Protein AF-A0A967VPC4-F1 (afdb_monomer_lite)

Secondary structure (DSSP, 8-state):
-EE--S-SSSSSS-HHHHHHHHHHHHHHHTS-EEETT----STTTTTTHHHHHHHHHHHHHTT--EEE---S-S-----HHHHHS-GGGGTT--

Sequence (94 aa):
YTSHIRDESTYSVGLIAAVDEVIDVGRAAGIPAVLTHVKALGPFVWGYGAAIVKRVERAREEGVQVFADQYPYTASATGLEAALLPRWSQAGGR

Foldseek 3Di:
DEDPFPDLEVPPPGLLVSLVVQLVVQVVVVHAYEDEQRHNPDDRCPPCPVVSVVVQVVSVVVVRRYYYDHDPDPDDDDDPCVVPPDVVVCPPHD

Radius of gyration: 14.41 Å; chains: 1; bounding box: 32×37×30 Å

pLDDT: mean 95.12, std 6.69, range [51.25, 98.75]

Structure (mmCIF, N/CA/C/O backbone):
data_AF-A0A967VPC4-F1
#
_entry.id   AF-A0A967VPC4-F1
#
loop_
_atom_site.group_PDB
_atom_site.id
_atom_site.type_symbol
_atom_site.label_atom_id
_atom_site.label_alt_id
_atom_site.label_comp_id
_atom_site.label_asym_id
_atom_site.label_entity_id
_atom_site.label_seq_id
_atom_site.pdbx_PDB_ins_code
_atom_site.Ca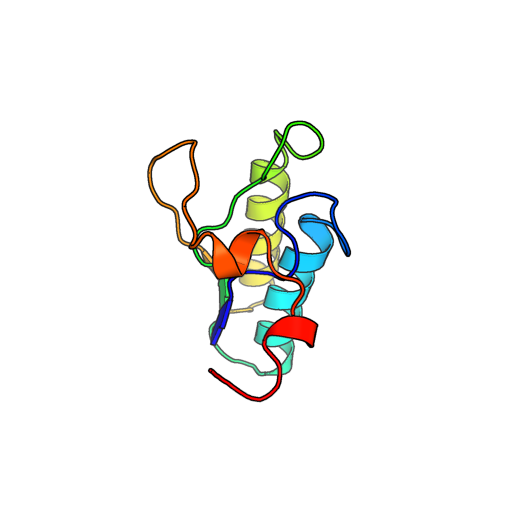rtn_x
_atom_site.Cartn_y
_atom_site.Cartn_z
_atom_site.occupancy
_atom_site.B_iso_or_equiv
_atom_site.auth_seq_id
_atom_site.auth_comp_id
_atom_site.auth_asym_id
_atom_site.auth_atom_id
_atom_site.pdbx_PDB_model_num
ATOM 1 N N . TYR A 1 1 ? -3.006 -4.440 12.185 1.00 96.06 1 TYR A N 1
ATOM 2 C CA . TYR A 1 1 ? -2.616 -5.302 11.053 1.00 96.06 1 TYR A CA 1
ATOM 3 C C . TYR A 1 1 ? -1.818 -4.467 10.070 1.00 96.06 1 TYR A C 1
ATOM 5 O O . TYR A 1 1 ? -2.234 -3.360 9.763 1.00 96.06 1 TYR A O 1
ATOM 13 N N . THR A 1 2 ? -0.664 -4.956 9.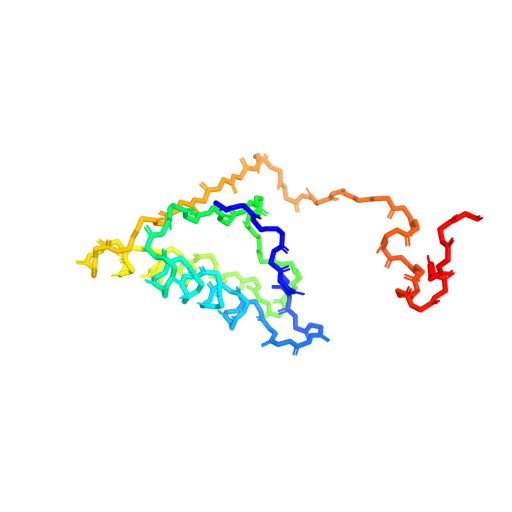629 1.00 97.31 2 THR A N 1
ATOM 14 C CA . THR A 1 2 ? 0.118 -4.323 8.559 1.00 97.31 2 THR A CA 1
ATOM 15 C C . THR A 1 2 ? 0.196 -5.284 7.384 1.00 97.31 2 THR A C 1
ATOM 17 O O . THR A 1 2 ? 0.229 -6.498 7.600 1.00 97.31 2 THR A O 1
ATOM 20 N N . SER A 1 3 ? 0.184 -4.760 6.162 1.00 97.50 3 SER A N 1
ATOM 21 C CA . SER A 1 3 ? 0.164 -5.575 4.953 1.00 97.50 3 SER A CA 1
ATOM 22 C C . SER A 1 3 ? 1.068 -5.009 3.871 1.00 97.50 3 SER A C 1
ATOM 24 O O . SER A 1 3 ? 0.889 -3.864 3.448 1.00 97.50 3 SER A O 1
ATOM 26 N N . HIS A 1 4 ? 1.991 -5.844 3.385 1.00 96.94 4 HIS A N 1
ATOM 27 C CA . HIS A 1 4 ? 2.446 -5.741 2.002 1.00 96.94 4 HIS A CA 1
ATOM 28 C C . HIS A 1 4 ? 1.324 -6.316 1.147 1.00 96.94 4 HIS A C 1
ATOM 30 O O . HIS A 1 4 ? 1.096 -7.526 1.131 1.00 96.94 4 HIS A O 1
ATOM 36 N N . ILE A 1 5 ? 0.581 -5.417 0.510 1.00 97.25 5 ILE A N 1
ATOM 37 C CA . ILE A 1 5 ? -0.644 -5.760 -0.203 1.00 97.25 5 ILE A CA 1
ATOM 38 C C . ILE A 1 5 ? -0.397 -6.740 -1.348 1.00 97.25 5 ILE A C 1
ATOM 40 O O . ILE A 1 5 ? 0.697 -6.828 -1.902 1.00 97.25 5 ILE A O 1
ATOM 44 N N . ARG A 1 6 ? -1.450 -7.478 -1.706 1.00 96.38 6 ARG A N 1
ATOM 45 C CA . ARG A 1 6 ? -1.408 -8.600 -2.654 1.00 96.38 6 ARG A CA 1
ATOM 46 C C . ARG A 1 6 ? -0.789 -8.256 -4.008 1.00 96.38 6 ARG A C 1
ATOM 48 O O . ARG A 1 6 ? -0.146 -9.114 -4.609 1.00 96.38 6 ARG A O 1
ATOM 55 N N . ASP A 1 7 ? -1.017 -7.039 -4.482 1.00 97.00 7 ASP A N 1
ATOM 56 C CA . ASP A 1 7 ? -0.521 -6.548 -5.757 1.00 97.00 7 ASP A CA 1
ATOM 57 C C . ASP A 1 7 ? -0.260 -5.047 -5.666 1.00 97.00 7 ASP A C 1
ATOM 59 O O . ASP A 1 7 ? -1.100 -4.291 -5.187 1.00 97.00 7 ASP A O 1
ATOM 63 N N . GLU A 1 8 ? 0.899 -4.613 -6.146 1.00 97.62 8 GLU A N 1
ATOM 64 C CA . GLU A 1 8 ? 1.265 -3.195 -6.224 1.00 97.62 8 GLU A CA 1
ATOM 65 C C . GLU A 1 8 ? 1.261 -2.689 -7.676 1.00 97.62 8 GLU A C 1
ATOM 67 O O . GLU A 1 8 ? 1.612 -1.543 -7.945 1.00 97.62 8 GLU A O 1
ATOM 72 N N . SER A 1 9 ? 0.864 -3.548 -8.618 1.00 96.94 9 SER A N 1
ATOM 73 C CA . SER A 1 9 ? 0.881 -3.338 -10.062 1.00 96.94 9 SER A CA 1
ATOM 74 C C . SER A 1 9 ? -0.390 -3.918 -10.706 1.00 96.94 9 SER A C 1
ATOM 76 O O . SER A 1 9 ? -1.505 -3.613 -10.284 1.00 96.94 9 SER A O 1
ATOM 78 N N . THR A 1 10 ? -0.220 -4.715 -11.762 1.00 96.94 10 THR A N 1
ATOM 79 C CA . THR A 1 10 ? -1.253 -5.404 -12.548 1.00 96.94 10 THR A CA 1
ATOM 80 C C . THR A 1 10 ? -0.939 -6.900 -12.683 1.00 96.94 10 THR A C 1
ATOM 82 O O . THR A 1 10 ? -1.298 -7.529 -13.673 1.00 96.94 10 THR A O 1
ATOM 85 N N . TYR A 1 11 ? -0.226 -7.483 -11.712 1.00 92.44 11 TYR A N 1
ATOM 86 C CA . TYR A 1 11 ? 0.248 -8.870 -11.788 1.00 92.44 11 TYR A CA 1
ATOM 87 C C . TYR A 1 11 ? -0.836 -9.906 -11.455 1.00 92.44 11 TYR A C 1
ATOM 89 O O . TYR A 1 11 ? -0.750 -11.051 -11.892 1.00 92.44 11 TYR A O 1
ATOM 97 N N . SER A 1 12 ? -1.828 -9.533 -10.644 1.00 94.56 12 SER A N 1
ATOM 98 C CA . SER A 1 12 ? -2.898 -10.409 -10.164 1.00 94.56 12 SER A CA 1
ATOM 99 C C . SER A 1 12 ? -4.232 -9.661 -10.029 1.00 94.56 12 SER A C 1
ATOM 101 O O . SER A 1 12 ? -4.921 -9.459 -11.022 1.00 94.56 12 SER A O 1
ATOM 103 N N . VAL A 1 13 ? -4.615 -9.250 -8.816 1.00 97.19 13 VAL A N 1
ATOM 104 C CA . VAL A 1 13 ? -5.872 -8.534 -8.539 1.00 97.19 13 VAL A CA 1
ATOM 105 C C . VAL A 1 13 ? -5.810 -7.054 -8.929 1.00 97.19 13 VAL A C 1
ATOM 107 O O . VAL A 1 13 ? -6.847 -6.407 -9.048 1.00 97.19 13 VAL A O 1
ATOM 110 N N . GLY A 1 14 ? -4.605 -6.520 -9.142 1.00 98.00 14 GLY A N 1
ATOM 111 C CA . GLY A 1 14 ? -4.365 -5.110 -9.403 1.00 98.00 14 GLY A CA 1
ATOM 112 C C . GLY A 1 14 ? -4.266 -4.263 -8.131 1.00 98.00 14 GLY A C 1
ATOM 113 O O . GLY A 1 14 ? -4.910 -4.532 -7.116 1.00 98.00 14 GLY A O 1
ATOM 114 N N . LEU A 1 15 ? -3.476 -3.191 -8.216 1.00 98.38 15 LEU A N 1
ATOM 115 C CA . LEU A 1 15 ? -3.157 -2.276 -7.114 1.00 98.38 15 LEU A CA 1
ATOM 116 C C . LEU A 1 15 ? -4.383 -1.782 -6.339 1.00 98.38 15 LEU A C 1
ATOM 118 O O . LEU A 1 15 ? -4.398 -1.769 -5.113 1.00 98.38 15 LEU A O 1
ATOM 122 N N . ILE A 1 16 ? -5.420 -1.360 -7.058 1.00 98.38 16 ILE A N 1
ATOM 123 C CA . ILE A 1 16 ? -6.603 -0.762 -6.440 1.00 98.38 16 ILE A CA 1
ATOM 124 C C . ILE A 1 16 ? -7.397 -1.789 -5.634 1.00 98.38 16 ILE A C 1
ATOM 126 O O . ILE A 1 16 ? -7.740 -1.519 -4.486 1.00 98.38 16 ILE A O 1
ATOM 130 N N . ALA A 1 17 ? -7.625 -2.976 -6.197 1.00 98.62 17 ALA A N 1
ATOM 131 C CA . ALA A 1 17 ? -8.322 -4.040 -5.486 1.00 98.62 17 ALA A CA 1
ATOM 132 C C . ALA A 1 17 ? -7.522 -4.516 -4.263 1.00 98.62 17 ALA A C 1
ATOM 134 O O . ALA A 1 17 ? -8.105 -4.802 -3.223 1.00 98.62 17 ALA A O 1
ATOM 135 N N . ALA A 1 18 ? -6.189 -4.550 -4.356 1.00 98.62 18 ALA A N 1
ATOM 136 C CA . ALA A 1 18 ? -5.324 -4.909 -3.234 1.00 98.62 18 ALA A CA 1
ATOM 137 C C . ALA A 1 18 ? -5.353 -3.872 -2.090 1.00 98.62 18 ALA A C 1
ATOM 139 O O . ALA A 1 18 ? -5.237 -4.239 -0.922 1.00 98.62 18 ALA A O 1
ATOM 140 N N . VAL A 1 19 ? -5.529 -2.582 -2.403 1.00 98.69 19 VAL A N 1
ATOM 141 C CA . VAL A 1 19 ? -5.753 -1.527 -1.396 1.00 98.69 19 VAL A CA 1
ATOM 142 C C . VAL A 1 19 ? -7.124 -1.681 -0.740 1.00 98.69 19 VAL A C 1
ATOM 144 O O . VAL A 1 19 ? -7.216 -1.634 0.489 1.00 98.69 19 VAL A O 1
ATOM 147 N N . ASP A 1 20 ? -8.168 -1.890 -1.546 1.00 98.69 20 ASP A N 1
ATOM 148 C CA . ASP A 1 20 ? -9.536 -2.083 -1.057 1.00 98.69 20 ASP A CA 1
ATOM 149 C C . ASP A 1 20 ? -9.614 -3.322 -0.135 1.00 98.69 20 ASP A C 1
ATOM 151 O O . ASP A 1 20 ? -10.207 -3.247 0.938 1.00 98.69 20 ASP A O 1
ATOM 155 N N . GLU A 1 21 ? -8.883 -4.402 -0.447 1.00 98.69 21 GLU A N 1
ATOM 156 C CA . GLU A 1 21 ? -8.766 -5.598 0.406 1.00 98.69 21 GLU A CA 1
ATOM 157 C C . GLU A 1 21 ? -8.265 -5.274 1.828 1.00 98.69 21 GLU A C 1
ATOM 159 O O . GLU A 1 21 ? -8.821 -5.765 2.811 1.00 98.69 21 GLU A O 1
ATOM 164 N N . VAL A 1 22 ? -7.236 -4.432 1.980 1.00 98.56 22 VAL A N 1
ATOM 165 C CA . VAL A 1 22 ? -6.719 -4.065 3.314 1.00 98.56 22 VAL A CA 1
ATOM 166 C C . VAL A 1 22 ? -7.724 -3.234 4.101 1.00 98.56 22 VAL A C 1
ATOM 168 O O . VAL A 1 22 ? -7.877 -3.436 5.309 1.00 98.56 22 VAL A O 1
ATOM 171 N N . ILE A 1 23 ? -8.403 -2.305 3.426 1.00 98.75 23 ILE A N 1
ATOM 172 C CA . ILE A 1 23 ? -9.451 -1.481 4.032 1.00 98.75 23 ILE A CA 1
ATOM 173 C C . ILE A 1 23 ? -10.599 -2.377 4.506 1.00 98.75 23 ILE A C 1
ATOM 175 O O . ILE A 1 23 ? -11.055 -2.234 5.641 1.00 98.75 23 ILE A O 1
ATOM 179 N N . ASP A 1 24 ? -11.026 -3.325 3.676 1.00 98.69 24 ASP A N 1
ATOM 180 C CA . ASP A 1 24 ? -12.118 -4.243 3.982 1.00 98.69 24 ASP A CA 1
ATOM 181 C C . ASP A 1 24 ? -11.778 -5.166 5.153 1.00 98.69 24 ASP A C 1
ATOM 183 O O . ASP A 1 24 ? -12.607 -5.343 6.046 1.00 98.69 24 ASP A O 1
ATOM 187 N N . VAL A 1 25 ? -10.543 -5.677 5.225 1.00 98.50 25 VAL A N 1
ATOM 188 C CA . VAL A 1 25 ? -10.065 -6.448 6.384 1.00 98.50 25 VAL A CA 1
ATOM 189 C C . VAL A 1 25 ? -10.081 -5.596 7.655 1.00 98.50 25 VAL A C 1
ATOM 191 O O . VAL A 1 25 ? -10.589 -6.046 8.682 1.00 98.50 25 VAL A O 1
ATOM 194 N N . GLY A 1 26 ? -9.566 -4.362 7.602 1.00 98.38 26 GLY A N 1
ATOM 195 C CA . GLY A 1 26 ? -9.583 -3.440 8.743 1.00 98.38 26 GLY A CA 1
ATOM 196 C C . GLY A 1 26 ? -11.003 -3.112 9.212 1.00 98.38 26 GLY A C 1
ATOM 197 O O . GLY A 1 26 ? -11.279 -3.140 10.412 1.00 98.38 26 GLY A O 1
ATOM 198 N N . ARG A 1 27 ? -11.921 -2.881 8.265 1.00 98.62 27 ARG A N 1
ATOM 199 C CA . ARG A 1 27 ? -13.341 -2.617 8.527 1.00 98.62 27 ARG A CA 1
ATOM 200 C C . ARG A 1 27 ? -14.028 -3.822 9.165 1.00 98.62 27 ARG A C 1
ATOM 202 O O . ARG A 1 27 ? -14.673 -3.672 10.196 1.00 98.62 27 ARG A O 1
ATOM 209 N N . ALA A 1 28 ? -13.883 -5.004 8.571 1.00 98.62 28 ALA A N 1
ATOM 210 C CA . ALA A 1 28 ? -14.555 -6.217 9.029 1.00 98.62 28 ALA A CA 1
ATOM 211 C C . ALA A 1 28 ? -14.061 -6.674 10.408 1.00 98.62 28 ALA A C 1
ATOM 213 O O . ALA A 1 28 ? -14.852 -7.144 11.221 1.00 98.62 28 ALA A O 1
ATOM 214 N N . ALA A 1 29 ? -12.764 -6.523 10.681 1.00 98.25 29 ALA A N 1
ATOM 215 C CA . ALA A 1 29 ? -12.174 -6.919 11.955 1.00 98.25 29 ALA A CA 1
ATOM 216 C C . ALA A 1 29 ? -12.240 -5.823 13.035 1.00 98.25 29 ALA A C 1
ATOM 218 O O . ALA A 1 29 ? -11.971 -6.114 14.198 1.00 98.25 29 ALA A O 1
ATOM 219 N N . GLY A 1 30 ? -12.568 -4.575 12.680 1.00 98.12 30 GLY A N 1
ATOM 220 C CA . GLY A 1 30 ? -12.599 -3.456 13.625 1.00 98.12 30 GLY A CA 1
ATOM 221 C C . GLY A 1 30 ? -11.229 -3.134 14.232 1.00 98.12 30 GLY A C 1
ATOM 222 O O . GLY A 1 30 ? -11.150 -2.710 15.383 1.00 98.12 30 GLY A O 1
ATOM 223 N N . ILE A 1 31 ? -10.144 -3.365 13.485 1.00 98.38 31 ILE A N 1
ATOM 224 C CA . ILE A 1 31 ? -8.765 -3.146 13.945 1.00 98.38 31 ILE A CA 1
ATOM 225 C C . ILE A 1 31 ? -8.040 -2.114 13.076 1.00 98.38 31 ILE A C 1
ATOM 227 O O . ILE A 1 31 ? -8.328 -2.011 11.881 1.00 98.38 31 ILE A O 1
ATOM 231 N N . PRO A 1 32 ? -7.021 -1.419 13.618 1.00 98.56 32 PRO A N 1
ATOM 232 C CA . PRO A 1 32 ? -6.143 -0.586 12.810 1.00 98.56 32 PRO A CA 1
ATOM 233 C C . PRO A 1 32 ? -5.469 -1.382 11.684 1.00 98.56 32 PRO A C 1
ATOM 235 O O . PRO A 1 32 ? -4.846 -2.424 11.935 1.00 98.56 32 PRO A O 1
ATOM 238 N N . ALA A 1 33 ? -5.543 -0.869 10.460 1.00 98.56 33 ALA A N 1
ATOM 239 C CA . ALA A 1 33 ? -4.894 -1.417 9.273 1.00 98.56 33 ALA A CA 1
ATOM 240 C C . ALA A 1 33 ? -3.821 -0.454 8.743 1.00 98.56 33 ALA A C 1
ATOM 242 O O . ALA A 1 33 ? -4.023 0.757 8.730 1.00 98.56 33 ALA A O 1
ATOM 243 N N . VAL A 1 34 ? -2.681 -0.981 8.295 1.00 98.69 34 VAL A N 1
ATOM 244 C CA . VAL A 1 34 ? -1.581 -0.197 7.718 1.00 98.69 34 VAL A CA 1
ATOM 245 C C . VAL A 1 34 ? -1.211 -0.762 6.348 1.00 98.69 34 VAL A C 1
ATOM 247 O O . VAL A 1 34 ? -0.815 -1.924 6.236 1.00 98.69 34 VAL A O 1
ATOM 250 N N . LEU A 1 35 ? -1.341 0.070 5.315 1.00 98.31 35 LEU A N 1
ATOM 251 C CA . LEU A 1 35 ? -0.803 -0.155 3.974 1.00 98.31 35 LEU A CA 1
ATOM 252 C C . LEU A 1 35 ? 0.701 0.142 4.013 1.00 98.31 35 LEU A C 1
ATOM 254 O O . LEU A 1 35 ? 1.104 1.302 3.873 1.00 98.31 35 LEU A O 1
ATOM 258 N N . THR A 1 36 ? 1.528 -0.877 4.261 1.00 97.88 36 THR A N 1
ATOM 259 C CA . THR A 1 36 ? 2.969 -0.638 4.399 1.00 97.88 36 THR A CA 1
ATOM 260 C C . THR A 1 36 ? 3.618 -0.393 3.048 1.00 97.88 36 THR A C 1
ATOM 262 O O . THR A 1 36 ? 3.213 -0.986 2.046 1.00 97.88 36 THR A O 1
ATOM 265 N N . HIS A 1 37 ? 4.575 0.538 3.016 1.00 97.25 37 HIS A N 1
ATOM 266 C CA . HIS A 1 37 ? 5.341 0.966 1.848 1.00 97.25 37 HIS A CA 1
ATOM 267 C C . HIS A 1 37 ? 4.514 1.054 0.548 1.00 97.25 37 HIS A C 1
ATOM 269 O O . HIS A 1 37 ? 4.960 0.630 -0.525 1.00 97.25 37 HIS A O 1
ATOM 275 N N . VAL A 1 38 ? 3.303 1.618 0.631 1.00 97.44 38 VAL A N 1
ATOM 276 C CA . VAL A 1 38 ? 2.317 1.626 -0.463 1.00 97.44 38 VAL A CA 1
ATOM 277 C C . VAL A 1 38 ? 2.799 2.340 -1.730 1.00 97.44 38 VAL A C 1
ATOM 279 O O . VAL A 1 38 ? 3.077 3.533 -1.727 1.00 97.44 38 VAL A O 1
ATOM 282 N N . LYS A 1 39 ? 2.861 1.639 -2.861 1.00 97.44 39 LYS A N 1
ATOM 283 C CA . LYS A 1 39 ? 3.402 2.203 -4.106 1.00 97.44 39 LYS A CA 1
ATOM 284 C C . LYS A 1 39 ? 2.595 1.771 -5.326 1.00 97.44 39 LYS A C 1
ATOM 286 O O . LYS A 1 39 ? 1.960 0.724 -5.315 1.00 97.44 39 LYS A O 1
ATOM 291 N N . ALA A 1 40 ? 2.686 2.559 -6.396 1.00 97.62 40 ALA A N 1
ATOM 292 C CA . ALA A 1 40 ? 2.223 2.174 -7.725 1.00 97.62 40 ALA A CA 1
ATOM 293 C C . ALA A 1 40 ? 3.406 1.646 -8.551 1.00 97.62 40 ALA A C 1
ATOM 295 O O . ALA A 1 40 ? 4.187 2.417 -9.115 1.00 97.62 40 ALA A O 1
ATOM 296 N N . LEU A 1 41 ? 3.572 0.326 -8.576 1.00 96.75 41 LEU A N 1
ATOM 297 C CA . LEU A 1 41 ? 4.723 -0.350 -9.158 1.00 96.75 41 LEU A CA 1
ATOM 298 C C . LEU A 1 41 ? 4.532 -0.570 -10.668 1.00 96.75 41 LEU A C 1
ATOM 300 O O . LEU A 1 41 ? 3.858 -1.498 -11.104 1.00 96.75 41 LEU A O 1
ATOM 304 N N . GLY A 1 42 ? 5.177 0.270 -11.476 1.00 95.44 42 GLY A N 1
ATOM 305 C CA . GLY A 1 42 ? 5.259 0.117 -12.933 1.00 95.44 42 GLY A CA 1
ATOM 306 C C . GLY A 1 42 ? 4.305 1.015 -13.740 1.00 95.44 42 GLY A C 1
ATOM 307 O O . GLY A 1 42 ? 3.311 1.518 -13.213 1.00 95.44 42 GLY A O 1
ATOM 308 N N . PRO A 1 43 ? 4.599 1.220 -15.038 1.00 96.69 43 PRO A N 1
ATOM 309 C CA . PRO A 1 43 ? 4.012 2.289 -15.853 1.00 96.69 43 PRO A CA 1
ATOM 310 C C . PRO A 1 43 ? 2.495 2.201 -16.028 1.00 96.69 43 PRO A C 1
ATOM 312 O O . PRO A 1 43 ? 1.844 3.230 -16.171 1.00 96.69 43 PRO A O 1
ATOM 315 N N . PHE A 1 44 ? 1.913 1.002 -15.967 1.00 97.56 44 PHE A N 1
ATOM 316 C CA . PHE A 1 44 ? 0.467 0.810 -16.122 1.00 97.56 44 PHE A CA 1
ATOM 317 C C . PHE A 1 44 ? -0.365 1.373 -14.965 1.00 97.56 44 PHE A C 1
ATOM 319 O O . PHE A 1 44 ? -1.549 1.641 -15.142 1.00 97.56 44 PHE A O 1
ATOM 326 N N . VAL A 1 45 ? 0.244 1.552 -13.792 1.00 98.00 45 VAL A N 1
ATOM 327 C CA . VAL A 1 45 ? -0.426 2.085 -12.595 1.00 98.00 45 VAL A CA 1
ATOM 328 C C . VAL A 1 45 ? 0.173 3.409 -12.129 1.00 98.00 45 VAL A C 1
ATOM 330 O O . VAL A 1 45 ? -0.281 3.982 -11.139 1.00 98.00 45 VAL A O 1
ATOM 333 N N . TRP A 1 46 ? 1.189 3.938 -12.816 1.00 97.62 46 TRP A N 1
ATOM 334 C CA . TRP A 1 46 ? 1.734 5.253 -12.489 1.00 97.62 46 TRP A CA 1
ATOM 335 C C . TRP A 1 46 ? 0.635 6.323 -12.510 1.00 97.62 46 TRP A C 1
ATOM 337 O O . TRP A 1 46 ? -0.241 6.339 -13.370 1.00 97.62 46 TRP A O 1
ATOM 347 N N . GLY A 1 47 ? 0.661 7.204 -11.508 1.00 96.44 47 GLY A N 1
ATOM 348 C CA . GLY A 1 47 ? -0.399 8.187 -11.263 1.00 96.44 47 GLY A CA 1
ATOM 349 C C . GLY A 1 47 ? -1.525 7.701 -10.341 1.00 96.44 47 GLY A C 1
ATOM 350 O O . GLY A 1 47 ? -2.277 8.526 -9.824 1.00 96.44 47 GLY A O 1
ATOM 351 N N . TYR A 1 48 ? -1.612 6.403 -10.026 1.00 98.12 48 TYR A N 1
ATOM 352 C CA . TYR A 1 48 ? -2.681 5.873 -9.165 1.00 98.12 48 TYR A CA 1
ATOM 353 C C . TYR A 1 48 ? -2.538 6.276 -7.691 1.00 98.12 48 TYR A C 1
ATOM 355 O O . TYR A 1 48 ? -3.467 6.061 -6.917 1.00 98.12 48 TYR A O 1
ATOM 363 N N . GLY A 1 49 ? -1.436 6.920 -7.290 1.00 97.56 49 GLY A N 1
ATOM 364 C CA . GLY A 1 49 ? -1.248 7.422 -5.924 1.00 97.56 49 GLY A CA 1
ATOM 365 C C . GLY A 1 49 ? -2.429 8.266 -5.428 1.00 97.56 49 GLY A C 1
ATOM 366 O O . GLY A 1 49 ? -2.917 8.042 -4.324 1.00 97.56 49 GLY A O 1
ATOM 367 N N . ALA A 1 50 ? -2.981 9.145 -6.273 1.00 97.88 50 ALA A N 1
ATOM 368 C CA . ALA A 1 50 ? -4.168 9.931 -5.923 1.00 97.88 50 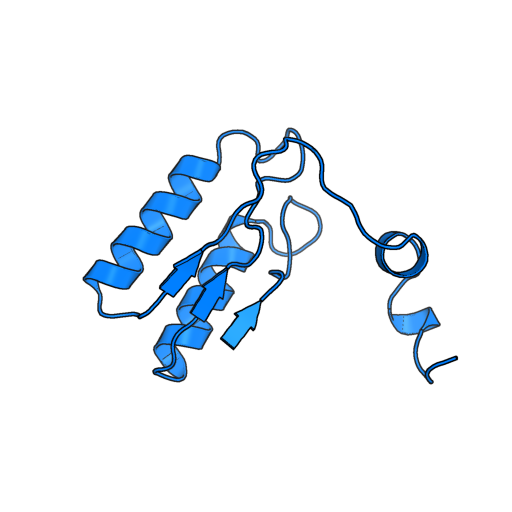ALA A CA 1
ATOM 369 C C . ALA A 1 50 ? -5.411 9.055 -5.666 1.00 97.88 50 ALA A C 1
ATOM 371 O O . ALA A 1 50 ? -6.208 9.335 -4.772 1.00 97.88 50 ALA A O 1
ATOM 372 N N . ALA A 1 51 ? -5.567 7.963 -6.419 1.00 98.19 51 ALA A N 1
ATOM 373 C CA . ALA A 1 51 ? -6.672 7.024 -6.250 1.00 98.19 51 ALA A CA 1
ATOM 374 C C . ALA A 1 51 ? -6.551 6.189 -4.963 1.00 98.19 51 ALA A C 1
ATOM 376 O O . ALA A 1 51 ? -7.581 5.824 -4.390 1.00 98.19 51 ALA A O 1
ATOM 377 N N . ILE A 1 52 ? -5.324 5.906 -4.512 1.00 98.38 52 ILE A N 1
ATOM 378 C CA . ILE A 1 52 ? -5.040 5.252 -3.225 1.00 98.38 52 ILE A CA 1
ATOM 379 C C . ILE A 1 52 ? -5.378 6.202 -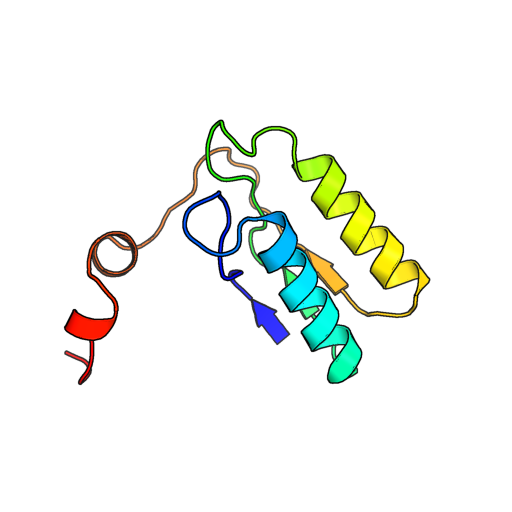2.074 1.00 98.38 52 ILE A C 1
ATOM 381 O O . ILE A 1 52 ? -6.139 5.831 -1.183 1.00 98.38 52 ILE A O 1
ATOM 385 N N . VAL A 1 53 ? -4.869 7.440 -2.117 1.00 98.44 53 VAL A N 1
ATOM 386 C CA . VAL A 1 53 ? -5.116 8.456 -1.077 1.00 98.44 53 VAL A CA 1
ATOM 387 C C . VAL A 1 53 ? -6.614 8.680 -0.887 1.00 98.44 53 VAL A C 1
ATOM 389 O O . VAL A 1 53 ? -7.110 8.540 0.227 1.00 98.44 53 VAL A O 1
ATOM 392 N N . LYS A 1 54 ? -7.358 8.881 -1.982 1.00 98.56 54 LYS A N 1
ATOM 393 C CA . LYS A 1 54 ? -8.813 9.081 -1.938 1.00 98.56 54 LYS A CA 1
ATOM 394 C C . LYS A 1 54 ? -9.567 7.926 -1.265 1.00 98.56 54 LYS A C 1
ATOM 396 O O . LYS A 1 54 ? -10.576 8.151 -0.604 1.00 98.56 54 LYS A O 1
ATOM 401 N N . ARG A 1 55 ? -9.111 6.681 -1.441 1.00 98.56 55 ARG A N 1
ATOM 402 C CA . ARG A 1 55 ? -9.717 5.503 -0.793 1.00 98.56 55 ARG A CA 1
ATOM 403 C C . ARG A 1 55 ? -9.443 5.469 0.697 1.00 98.56 55 ARG A C 1
ATOM 405 O O . ARG A 1 55 ? -10.362 5.232 1.472 1.00 98.56 55 ARG A O 1
ATOM 412 N N . VAL A 1 56 ? -8.198 5.731 1.085 1.00 98.50 56 VAL A N 1
ATOM 413 C CA . VAL A 1 56 ? -7.792 5.803 2.492 1.00 98.50 56 VAL A CA 1
ATOM 414 C C . VAL A 1 56 ? -8.559 6.910 3.214 1.00 98.50 56 VAL A C 1
ATOM 416 O O . VAL A 1 56 ? -9.072 6.678 4.305 1.00 98.50 56 VAL A O 1
ATOM 419 N N . GLU A 1 57 ? -8.680 8.090 2.606 1.00 98.69 57 GLU A N 1
ATOM 420 C CA . GLU A 1 57 ? -9.445 9.215 3.157 1.00 98.69 57 GLU A CA 1
ATOM 421 C C . GLU A 1 57 ? -10.923 8.863 3.322 1.00 98.69 57 GLU A C 1
ATOM 423 O O . GLU A 1 57 ? -11.446 8.953 4.430 1.00 98.69 57 GLU A O 1
ATOM 428 N N . ARG A 1 58 ? -11.565 8.346 2.269 1.00 98.75 58 ARG A N 1
ATOM 429 C CA . ARG A 1 58 ? -12.961 7.901 2.338 1.00 98.75 58 ARG A CA 1
ATOM 430 C C . ARG A 1 58 ? -13.183 6.839 3.418 1.00 98.75 58 ARG A C 1
ATOM 432 O O . ARG A 1 58 ? -14.147 6.911 4.169 1.00 98.75 58 ARG A O 1
ATOM 439 N N . ALA A 1 59 ? -12.298 5.852 3.520 1.00 98.62 59 ALA A N 1
ATOM 440 C CA . ALA A 1 59 ? -12.411 4.816 4.542 1.00 98.62 59 ALA A CA 1
ATOM 441 C C . ALA A 1 59 ? -12.312 5.400 5.961 1.00 98.62 59 ALA A C 1
ATOM 443 O O . ALA A 1 59 ? -13.045 4.977 6.853 1.00 98.62 59 ALA A O 1
ATOM 444 N N . ARG A 1 60 ? -11.448 6.403 6.168 1.00 98.69 60 ARG A N 1
ATOM 445 C CA . ARG A 1 60 ? -11.356 7.129 7.443 1.00 98.69 60 ARG A CA 1
ATOM 446 C C . ARG A 1 60 ? -12.620 7.929 7.747 1.00 98.69 60 ARG A C 1
ATOM 448 O O . ARG A 1 60 ? -13.053 7.921 8.895 1.00 98.69 60 ARG A O 1
ATOM 455 N N . GLU A 1 61 ? -13.223 8.576 6.750 1.00 98.69 61 GLU A N 1
ATOM 456 C CA . GLU A 1 61 ? -14.520 9.263 6.891 1.00 98.69 61 GLU A CA 1
ATOM 457 C C . GLU A 1 61 ? -15.642 8.291 7.292 1.00 98.69 61 GLU A C 1
ATOM 459 O O . GLU A 1 61 ? -16.513 8.636 8.084 1.00 98.69 61 GLU A O 1
ATOM 464 N N . GLU A 1 62 ? -15.580 7.048 6.809 1.00 98.31 62 GLU A N 1
ATOM 465 C CA . GLU A 1 62 ? -16.481 5.949 7.183 1.00 98.31 62 GLU A CA 1
ATOM 466 C C . GLU A 1 62 ? -16.151 5.325 8.561 1.00 98.31 62 GLU A C 1
ATOM 468 O O . GLU A 1 62 ? -16.802 4.368 8.980 1.00 98.31 62 GLU A O 1
ATOM 473 N N . GLY A 1 63 ? -15.150 5.844 9.283 1.00 98.50 63 GLY A N 1
ATOM 474 C CA . GLY A 1 63 ? -14.756 5.384 10.620 1.00 98.50 63 GLY A CA 1
ATOM 475 C C . GLY A 1 63 ? -13.746 4.232 10.644 1.00 98.50 63 GLY A C 1
ATOM 476 O O . GLY A 1 63 ? -13.422 3.725 11.719 1.00 98.50 63 GLY A O 1
ATOM 477 N N . VAL A 1 64 ? -13.209 3.815 9.494 1.00 98.75 64 VAL A N 1
ATOM 478 C CA . VAL A 1 64 ? -12.187 2.762 9.423 1.00 98.75 64 VAL A CA 1
ATOM 479 C C . VAL A 1 64 ? -10.820 3.331 9.806 1.00 98.75 64 VAL A C 1
ATOM 481 O O . VAL A 1 64 ? -10.317 4.277 9.195 1.00 98.75 64 VAL A O 1
ATOM 484 N N . GLN A 1 65 ? -10.162 2.719 10.792 1.00 98.56 65 GLN A N 1
ATOM 485 C CA . GLN A 1 65 ? -8.801 3.087 11.186 1.00 98.56 65 GLN A CA 1
ATOM 486 C C . GLN A 1 65 ? -7.768 2.517 10.203 1.00 98.56 65 GLN A C 1
ATOM 488 O O . GLN A 1 65 ? -7.153 1.486 10.458 1.00 98.56 65 GLN A O 1
ATOM 493 N N . VAL A 1 66 ? -7.564 3.192 9.070 1.00 98.56 66 VAL A N 1
ATOM 494 C CA . VAL A 1 66 ? -6.547 2.827 8.071 1.00 98.56 66 VAL A CA 1
ATOM 495 C C . VAL A 1 66 ? -5.424 3.862 8.000 1.00 98.56 66 VAL A C 1
ATOM 497 O O . VAL A 1 66 ? -5.652 5.071 8.043 1.00 98.56 66 VAL A O 1
ATOM 500 N N . PHE A 1 67 ? -4.186 3.400 7.886 1.00 98.25 67 PHE A N 1
ATOM 501 C CA . PHE A 1 67 ? -2.980 4.210 7.744 1.00 98.25 67 PHE A CA 1
ATOM 502 C C . PHE A 1 67 ? -2.127 3.700 6.586 1.00 98.25 67 PHE A C 1
ATOM 504 O O . PHE A 1 67 ? -2.364 2.618 6.051 1.00 98.25 67 PHE A O 1
ATOM 511 N N . ALA A 1 68 ? -1.144 4.496 6.186 1.00 97.94 68 ALA A N 1
ATOM 512 C CA . ALA A 1 68 ? -0.188 4.134 5.156 1.00 97.94 68 ALA A CA 1
ATOM 513 C C . ALA A 1 68 ? 1.180 4.714 5.505 1.00 97.94 68 ALA A C 1
ATOM 515 O O . ALA A 1 68 ? 1.258 5.793 6.098 1.00 97.94 68 ALA A O 1
ATOM 516 N N . ASP A 1 69 ? 2.234 4.012 5.108 1.00 97.75 69 ASP A N 1
ATOM 517 C CA . ASP A 1 69 ? 3.610 4.484 5.214 1.00 97.75 69 ASP A CA 1
ATOM 518 C C . ASP A 1 69 ? 4.338 4.399 3.864 1.00 97.75 69 ASP A C 1
ATOM 520 O O . ASP A 1 69 ? 3.927 3.699 2.930 1.00 97.75 69 ASP A O 1
ATOM 524 N N . GLN A 1 70 ? 5.399 5.196 3.747 1.00 96.56 70 GLN A N 1
ATOM 525 C CA . GLN A 1 70 ? 6.213 5.328 2.547 1.00 96.56 70 GLN A CA 1
ATOM 526 C C . GLN A 1 70 ? 7.670 5.603 2.898 1.00 96.56 70 GLN A C 1
ATOM 528 O O . GLN A 1 70 ? 7.974 6.264 3.890 1.00 96.56 70 GLN A O 1
ATOM 533 N N . TYR A 1 71 ? 8.563 5.150 2.023 1.00 96.75 71 TYR A N 1
ATOM 534 C CA . TYR A 1 71 ? 9.950 5.595 1.974 1.00 96.75 71 TYR A CA 1
ATOM 535 C C . TYR A 1 71 ? 10.128 6.633 0.853 1.00 96.75 71 TYR A C 1
ATOM 537 O O . TYR A 1 71 ? 9.460 6.544 -0.176 1.00 96.75 71 TYR A O 1
ATOM 545 N N . PRO A 1 72 ? 11.032 7.616 1.003 1.00 95.69 72 PRO A N 1
ATOM 546 C CA . PRO A 1 72 ? 11.175 8.722 0.055 1.00 95.69 72 PRO A CA 1
ATOM 547 C C . PRO A 1 72 ? 12.060 8.359 -1.153 1.00 95.69 72 PRO A C 1
ATOM 549 O O . PRO A 1 72 ? 12.967 9.105 -1.516 1.00 95.69 72 PRO A O 1
ATOM 552 N N . TYR A 1 73 ? 11.812 7.207 -1.780 1.00 96.12 73 TYR A N 1
ATOM 553 C CA . TYR A 1 73 ? 12.561 6.722 -2.944 1.00 96.12 73 TYR A CA 1
ATOM 554 C C . TYR A 1 73 ? 11.612 6.169 -4.005 1.00 96.12 73 TYR A C 1
ATOM 556 O O . TYR A 1 73 ? 10.595 5.559 -3.695 1.00 96.12 73 TYR A O 1
ATOM 564 N N . THR A 1 74 ? 11.976 6.334 -5.275 1.00 94.31 74 THR A N 1
ATOM 565 C CA . THR A 1 74 ? 11.210 5.806 -6.419 1.00 94.31 74 THR A CA 1
ATOM 566 C C . THR A 1 74 ? 11.467 4.323 -6.689 1.00 94.31 74 THR A C 1
ATOM 568 O O . THR A 1 74 ? 10.818 3.732 -7.551 1.00 94.31 74 THR A O 1
ATOM 571 N N . ALA A 1 75 ? 12.411 3.716 -5.968 1.00 93.38 75 ALA A N 1
ATOM 572 C CA . ALA A 1 75 ? 12.800 2.324 -6.114 1.00 93.38 75 ALA A CA 1
ATOM 573 C C . ALA A 1 75 ? 12.341 1.496 -4.911 1.00 93.38 75 ALA A C 1
ATOM 575 O O . ALA A 1 75 ? 12.409 1.948 -3.770 1.00 93.38 75 ALA A O 1
ATOM 576 N N . SER A 1 76 ? 11.929 0.260 -5.188 1.00 94.12 76 SER A N 1
ATOM 577 C CA . SER A 1 76 ? 11.690 -0.759 -4.166 1.00 94.12 76 SER A CA 1
ATOM 578 C C . SER A 1 76 ? 12.865 -1.731 -4.090 1.00 94.12 76 SER A C 1
ATOM 580 O O . SER A 1 76 ? 13.653 -1.834 -5.031 1.00 94.12 76 SER A O 1
ATOM 582 N N . ALA A 1 77 ? 12.976 -2.451 -2.976 1.00 93.50 77 ALA A N 1
ATOM 583 C CA . ALA A 1 77 ? 13.946 -3.522 -2.796 1.00 93.50 77 ALA A CA 1
ATOM 584 C C . ALA A 1 77 ? 13.275 -4.710 -2.099 1.00 93.50 77 ALA A C 1
ATOM 586 O O . ALA A 1 77 ? 12.487 -4.530 -1.173 1.00 93.50 77 ALA A O 1
ATOM 587 N N . THR A 1 78 ? 13.591 -5.920 -2.550 1.00 92.19 78 THR A N 1
ATOM 588 C CA . THR A 1 78 ? 13.174 -7.182 -1.927 1.00 92.19 78 THR A CA 1
ATOM 589 C C . THR A 1 78 ? 14.250 -8.243 -2.174 1.00 92.19 78 THR A C 1
ATOM 591 O O . THR A 1 78 ? 15.154 -8.037 -2.987 1.00 92.19 78 THR A O 1
ATOM 594 N N . GLY A 1 79 ? 14.190 -9.368 -1.463 1.00 91.81 79 GLY A N 1
ATOM 595 C CA . GLY A 1 79 ? 15.118 -10.480 -1.670 1.00 91.81 79 GLY A CA 1
ATOM 596 C C . GLY A 1 79 ? 14.896 -11.172 -3.018 1.00 91.81 79 GLY A C 1
ATOM 597 O O . GLY A 1 79 ? 13.758 -11.313 -3.464 1.00 91.81 79 GLY A O 1
ATOM 598 N N . LEU A 1 80 ? 15.975 -11.658 -3.645 1.00 89.12 80 LEU A N 1
ATOM 599 C CA . LEU A 1 80 ? 15.916 -12.376 -4.928 1.00 89.12 80 LEU A CA 1
ATOM 600 C C . LEU A 1 80 ? 14.969 -13.581 -4.868 1.00 89.12 80 LEU A C 1
ATOM 602 O O . LEU A 1 80 ? 14.162 -13.791 -5.768 1.00 89.12 80 LEU A O 1
ATOM 606 N N . GLU A 1 81 ? 15.049 -14.339 -3.775 1.00 88.81 81 GLU A N 1
ATOM 607 C CA . GLU A 1 81 ? 14.197 -15.500 -3.525 1.00 88.81 81 GLU A CA 1
ATOM 608 C C . GLU A 1 81 ? 12.716 -15.113 -3.506 1.00 88.81 81 GLU A C 1
ATOM 610 O O . GLU A 1 81 ? 11.910 -15.757 -4.167 1.00 88.81 81 GLU A O 1
ATOM 615 N N . ALA A 1 82 ? 12.361 -14.033 -2.804 1.00 84.31 82 ALA A N 1
ATOM 616 C CA . ALA A 1 82 ? 10.987 -13.541 -2.721 1.00 84.31 82 ALA A CA 1
ATOM 617 C C . ALA A 1 82 ? 10.480 -12.955 -4.052 1.00 84.31 82 ALA A C 1
ATOM 619 O O . ALA A 1 82 ? 9.283 -13.009 -4.324 1.00 84.31 82 ALA A O 1
ATOM 620 N N . ALA A 1 83 ? 11.375 -12.391 -4.869 1.00 86.62 83 ALA A N 1
ATOM 621 C CA . ALA A 1 83 ? 11.028 -11.792 -6.155 1.00 86.62 83 ALA A CA 1
ATOM 622 C C . ALA A 1 83 ? 10.843 -12.816 -7.280 1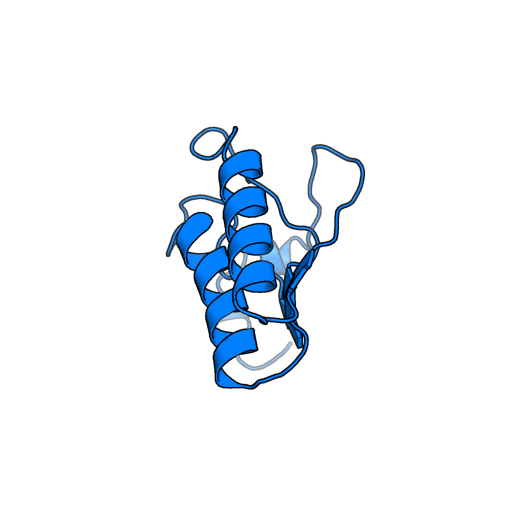.00 86.62 83 ALA A C 1
ATOM 624 O O . ALA A 1 83 ? 10.005 -12.607 -8.155 1.00 86.62 83 ALA A O 1
ATOM 6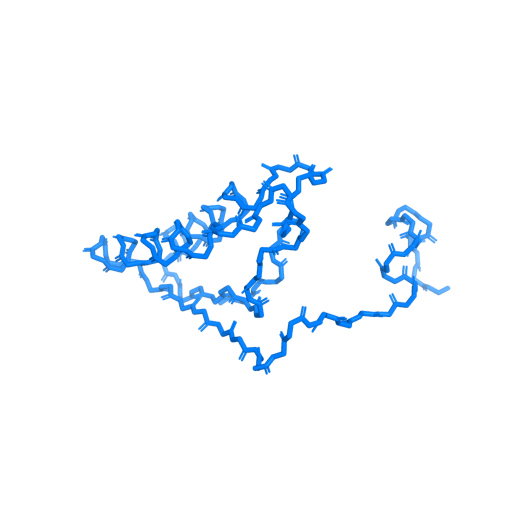25 N N . LEU A 1 84 ? 11.663 -13.870 -7.304 1.00 87.88 84 LEU A N 1
ATOM 626 C CA . LEU A 1 84 ? 11.794 -14.735 -8.480 1.00 87.88 84 LEU A CA 1
ATOM 627 C C . LEU A 1 84 ? 11.305 -16.161 -8.265 1.00 87.88 84 LEU A C 1
ATOM 629 O O . LEU A 1 84 ? 10.905 -16.808 -9.233 1.00 87.88 84 LEU A O 1
ATOM 633 N N . LEU A 1 85 ? 11.359 -16.679 -7.037 1.00 89.69 85 LEU A N 1
ATOM 634 C CA . LEU A 1 85 ? 10.963 -18.059 -6.798 1.00 89.69 85 LEU A CA 1
ATOM 635 C C . LEU A 1 85 ? 9.446 -18.134 -6.600 1.00 89.69 85 LEU A C 1
ATOM 637 O O . LEU A 1 85 ? 8.884 -17.393 -5.789 1.00 89.69 85 LEU A O 1
ATOM 641 N N . PRO A 1 86 ? 8.747 -19.025 -7.319 1.00 86.12 86 PRO A N 1
ATOM 642 C CA . PRO A 1 86 ? 7.321 -19.197 -7.116 1.00 86.12 86 PRO A CA 1
ATOM 643 C C . PRO A 1 86 ? 7.059 -19.757 -5.714 1.00 86.12 86 PRO A C 1
ATOM 645 O O . PRO A 1 86 ? 7.787 -20.615 -5.226 1.00 86.12 86 PRO A O 1
ATOM 648 N N . ARG A 1 87 ? 5.969 -19.329 -5.067 1.00 82.94 87 ARG A N 1
ATOM 649 C CA . ARG A 1 87 ? 5.688 -19.706 -3.664 1.00 82.94 87 ARG A CA 1
ATOM 650 C C . ARG A 1 87 ? 5.681 -21.220 -3.423 1.00 82.94 87 ARG A C 1
ATOM 652 O O . ARG A 1 87 ? 6.086 -21.664 -2.356 1.00 82.94 87 ARG A O 1
ATOM 659 N N . TRP A 1 88 ? 5.247 -22.014 -4.408 1.00 87.75 88 TRP A N 1
ATOM 660 C CA . TRP A 1 88 ? 5.227 -23.476 -4.296 1.00 87.75 88 TRP A CA 1
ATOM 661 C C . TRP A 1 88 ? 6.628 -24.077 -4.137 1.00 87.75 88 TRP A C 1
ATOM 663 O O . TRP A 1 88 ? 6.761 -25.093 -3.463 1.00 87.75 88 TRP A O 1
ATOM 673 N N . SER A 1 89 ? 7.676 -23.455 -4.692 1.00 89.25 89 SER A N 1
ATOM 674 C CA . SER A 1 89 ? 9.047 -23.968 -4.583 1.00 89.25 89 SER A CA 1
ATOM 675 C C . SER A 1 89 ? 9.685 -23.663 -3.228 1.00 89.25 89 SER A C 1
ATOM 677 O O . SER A 1 89 ? 10.786 -24.126 -2.958 1.00 89.25 89 SER A O 1
ATOM 679 N N . GLN A 1 90 ? 9.014 -22.868 -2.391 1.00 84.31 90 GLN A N 1
ATOM 680 C CA . GLN A 1 90 ? 9.433 -22.549 -1.025 1.00 84.31 90 GLN A CA 1
ATOM 681 C C . GLN A 1 90 ? 8.629 -23.330 0.030 1.00 84.31 90 GLN A C 1
ATOM 683 O O . GLN A 1 90 ? 8.858 -23.173 1.232 1.00 84.31 90 GLN A O 1
ATOM 688 N N . ALA A 1 91 ? 7.676 -24.167 -0.395 1.00 85.12 91 ALA A N 1
ATOM 689 C CA . ALA A 1 91 ? 6.899 -25.008 0.506 1.00 85.12 91 ALA A CA 1
ATOM 690 C C . ALA A 1 91 ? 7.812 -26.025 1.216 1.00 85.12 91 ALA A C 1
ATOM 692 O O . ALA A 1 91 ? 8.613 -26.692 0.571 1.00 85.12 91 ALA A O 1
ATOM 693 N N . GLY A 1 92 ? 7.683 -26.152 2.541 1.00 82.06 92 GLY A N 1
ATOM 694 C CA . GLY A 1 92 ? 8.508 -27.056 3.360 1.00 82.06 92 GLY A CA 1
ATOM 695 C C . GLY A 1 92 ? 9.645 -26.375 4.131 1.00 82.06 92 GLY A C 1
ATOM 696 O O . GLY A 1 92 ? 10.094 -26.945 5.114 1.00 82.06 92 GLY A O 1
ATOM 697 N N . GLY A 1 93 ? 10.011 -25.137 3.768 1.00 70.50 93 GLY A N 1
ATOM 698 C CA . GLY A 1 93 ? 10.886 -24.250 4.546 1.00 70.50 93 GLY A CA 1
ATOM 699 C C . GLY A 1 93 ? 12.343 -24.713 4.668 1.00 70.50 93 GLY A C 1
ATOM 700 O O . GLY A 1 93 ? 12.670 -25.378 5.638 1.00 70.50 93 GLY A O 1
ATOM 701 N N . ARG A 1 94 ? 13.213 -24.238 3.762 1.00 51.25 94 ARG A N 1
ATOM 702 C CA . ARG A 1 94 ? 14.636 -24.621 3.613 1.00 51.25 94 ARG A CA 1
ATOM 703 C C . ARG A 1 94 ? 14.879 -26.096 3.297 1.00 51.25 94 ARG A C 1
ATOM 705 O O . ARG A 1 94 ? 14.757 -26.946 4.199 1.00 51.25 94 ARG A O 1
#